Protein AF-A0A933Q9U4-F1 (afdb_monomer)

Mean predicted aligned error: 17.65 Å

Solvent-accessible surface area (backbone atoms only — not comparable to full-atom values): 6908 Å² total; per-residue (Å²): 137,90,83,83,82,83,79,86,75,88,76,91,73,84,78,78,77,79,73,81,65,74,77,72,74,80,62,82,72,65,88,66,49,64,65,56,51,58,56,42,39,80,73,47,67,49,58,38,65,68,62,52,47,48,62,66,71,44,68,88,62,67,76,47,72,65,56,55,44,27,30,53,57,35,91,57,76,78,75,79,78,63,48,73,66,58,53,52,57,68,52,58,72,68,73,69,68,74,80,79,85,128

Foldseek 3Di:
DDDDDPDDDDDDDDPPPPPPVPPPPPQPQPVDDLVNLLVCLQVDPACDPVSLVNVVSPPVSPDDPVSNCCNHPNPDDDDPCPDPVNVVVVCVVVVPPDPPDD

Sequence (102 aa):
MIALKIKMASLTAGVLLVTSGALFAAEPKSEQSCEQIRVAIGATPPANPELLRALATRKDCGFTSAEVYQ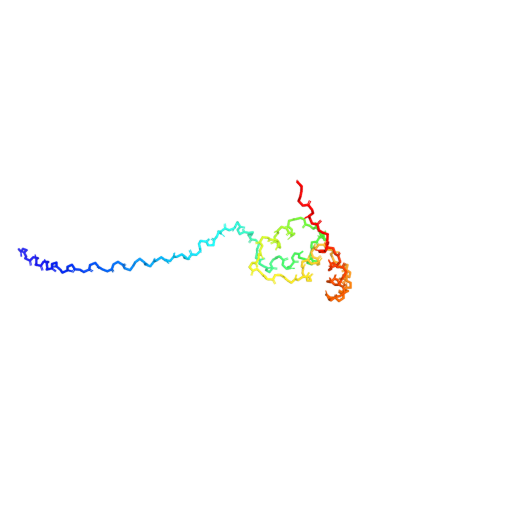AAYGDRPLPPQEGRAEYLKRYHHLGDAHVEDD

Radius of gyration: 27.9 Å; Cα contacts (8 Å, |Δi|>4): 49; chains: 1; bounding box: 59×52×76 Å

Nearest PDB structures (foldseek):
  9b9m-assembly2_C  TM=2.069E-01  e=8.982E+00  Pseudomonas aeruginosa

pLDDT: mean 72.12, std 18.8, range [37.91, 94.69]

Secondary structure (DSSP, 8-state):
------------------------------SS-HHHHHHHHHHSPTT-HHHHHHHHH-GGG---HHHHHHHHHTTPPPPP---HHHHHHHHHTTTT------

Structure (mmCIF, N/CA/C/O backbone):
data_AF-A0A933Q9U4-F1
#
_entry.id   AF-A0A933Q9U4-F1
#
loop_
_atom_site.group_PDB
_atom_site.id
_atom_site.type_symbol
_atom_site.label_atom_id
_atom_site.label_alt_id
_atom_site.label_comp_id
_atom_site.label_asym_id
_atom_site.label_entity_id
_atom_site.label_seq_id
_atom_site.pdbx_PDB_ins_code
_atom_site.Cartn_x
_atom_site.Cartn_y
_atom_site.Cartn_z
_atom_site.occupancy
_atom_site.B_iso_or_equiv
_atom_site.auth_seq_id
_atom_site.auth_comp_id
_atom_site.auth_asym_id
_atom_site.auth_atom_id
_atom_site.pdbx_PDB_model_num
ATOM 1 N N . MET A 1 1 ? -44.337 2.229 61.045 1.00 37.91 1 MET A N 1
ATOM 2 C CA . MET A 1 1 ? -43.986 0.961 61.722 1.00 37.91 1 MET A CA 1
ATOM 3 C C . MET A 1 1 ? -44.028 -0.154 60.686 1.00 37.91 1 MET A C 1
ATOM 5 O O . MET A 1 1 ? -44.933 -0.170 59.865 1.00 37.91 1 MET A O 1
ATOM 9 N N . ILE A 1 2 ? -42.968 -0.958 60.642 1.00 38.22 2 ILE A N 1
ATOM 10 C CA . ILE A 1 2 ? -42.526 -1.797 59.516 1.00 38.22 2 ILE A CA 1
ATOM 11 C C . ILE A 1 2 ? -43.286 -3.130 59.492 1.00 38.22 2 ILE A C 1
ATOM 13 O O . ILE A 1 2 ? -43.387 -3.786 60.522 1.00 38.22 2 ILE A O 1
ATOM 17 N N . ALA A 1 3 ? -43.740 -3.572 58.316 1.00 43.06 3 ALA A N 1
ATOM 18 C CA . ALA A 1 3 ? -44.099 -4.972 58.081 1.00 43.06 3 ALA A CA 1
ATOM 19 C C . ALA A 1 3 ? -43.707 -5.385 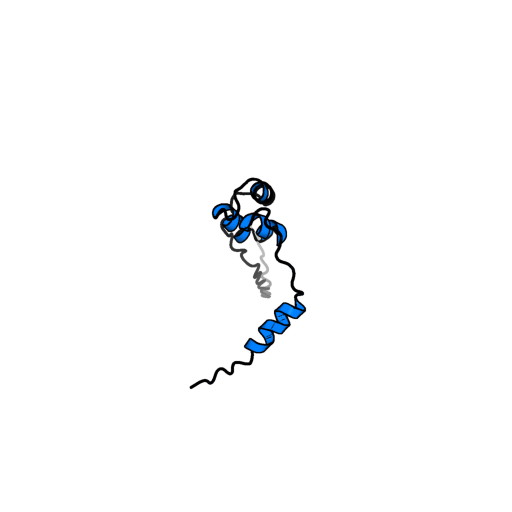56.654 1.00 43.06 3 ALA A C 1
ATOM 21 O O . ALA A 1 3 ? -44.518 -5.429 55.733 1.00 43.06 3 ALA A O 1
ATOM 22 N N . LEU A 1 4 ? -42.414 -5.661 56.488 1.00 40.53 4 LEU A N 1
ATOM 23 C CA . LEU A 1 4 ? -41.803 -6.213 55.285 1.00 40.53 4 LEU A CA 1
ATOM 24 C C . LEU A 1 4 ? -42.005 -7.741 55.298 1.00 40.53 4 LEU A C 1
ATOM 26 O O . LEU A 1 4 ? -41.361 -8.445 56.070 1.00 40.53 4 LEU A O 1
ATOM 30 N N . LYS A 1 5 ? -42.920 -8.271 54.478 1.00 45.06 5 LYS A N 1
ATOM 31 C CA . LYS A 1 5 ? -43.080 -9.723 54.274 1.00 45.06 5 LYS A CA 1
ATOM 32 C C . LYS A 1 5 ? -42.394 -10.131 52.972 1.00 45.06 5 LYS A C 1
ATOM 34 O O . LYS A 1 5 ? -43.028 -10.216 51.926 1.00 45.06 5 LYS A O 1
ATOM 39 N N . ILE A 1 6 ? -41.086 -10.371 53.050 1.00 50.16 6 ILE A N 1
ATOM 40 C CA . ILE A 1 6 ? -40.301 -10.969 51.963 1.00 50.16 6 ILE A CA 1
ATOM 41 C C . ILE A 1 6 ? -40.636 -12.459 51.933 1.00 50.16 6 ILE A C 1
ATOM 43 O O . ILE A 1 6 ? -40.200 -13.227 52.788 1.00 50.16 6 ILE A O 1
ATOM 47 N N . LYS A 1 7 ? -41.448 -12.871 50.961 1.00 42.91 7 LYS A N 1
ATOM 48 C CA . LYS A 1 7 ? -41.693 -14.285 50.682 1.00 42.91 7 LYS A CA 1
ATOM 49 C C . LYS A 1 7 ? -40.563 -14.755 49.767 1.00 42.91 7 LYS A C 1
ATOM 51 O O . LYS A 1 7 ? -40.570 -14.471 48.575 1.00 42.91 7 LYS A O 1
ATOM 56 N N . MET A 1 8 ? -39.556 -15.400 50.353 1.00 45.25 8 MET A N 1
ATOM 57 C CA . MET A 1 8 ? -38.508 -16.080 49.598 1.00 45.25 8 MET A CA 1
ATOM 58 C C . MET A 1 8 ? -39.130 -17.244 48.825 1.00 45.25 8 MET A C 1
ATOM 60 O O . MET A 1 8 ? -39.546 -18.235 49.418 1.00 45.25 8 MET A O 1
ATOM 64 N N . ALA A 1 9 ? -39.193 -17.114 47.504 1.00 47.84 9 ALA A N 1
ATOM 65 C CA . ALA A 1 9 ? -39.340 -18.240 46.598 1.00 47.84 9 ALA A CA 1
ATOM 66 C C . ALA A 1 9 ? -38.003 -18.398 45.875 1.00 47.84 9 ALA A C 1
ATOM 68 O O . ALA A 1 9 ? -37.649 -17.624 44.988 1.00 47.84 9 ALA A O 1
ATOM 69 N N . SER A 1 10 ? -37.238 -19.371 46.358 1.00 51.69 10 SER A N 1
ATOM 70 C CA . SER A 1 10 ? -36.039 -19.887 45.720 1.00 51.69 10 SER A CA 1
ATOM 71 C C . SER A 1 10 ? -36.415 -20.532 44.387 1.00 51.69 10 SER A C 1
ATOM 73 O O . SER A 1 10 ? -37.283 -21.400 44.357 1.00 51.69 10 SER A O 1
ATOM 75 N N . LEU A 1 11 ? -35.753 -20.125 43.308 1.00 49.59 11 LEU A N 1
ATOM 76 C CA . LEU A 1 11 ? -35.516 -20.955 42.130 1.00 49.59 11 LEU A CA 1
ATOM 77 C C . LEU A 1 11 ? -34.226 -20.460 41.485 1.00 49.59 11 LEU A C 1
ATOM 79 O O . LEU A 1 11 ? -34.185 -19.558 40.654 1.00 49.59 11 LEU A O 1
ATOM 83 N N . THR A 1 12 ? -33.141 -21.063 41.950 1.00 53.75 12 THR A N 1
ATOM 84 C CA . THR A 1 12 ? -31.878 -21.163 41.237 1.00 53.75 12 THR A CA 1
ATOM 85 C C . THR A 1 12 ? -32.123 -21.784 39.863 1.00 53.75 12 THR A C 1
ATOM 87 O O . THR A 1 12 ? -32.311 -22.992 39.746 1.00 53.75 12 THR A O 1
ATOM 90 N N . ALA A 1 13 ? -32.072 -20.965 38.822 1.00 51.91 13 ALA A N 1
ATOM 91 C CA . ALA A 1 13 ? -31.639 -21.381 37.498 1.00 51.91 13 ALA A CA 1
ATOM 92 C C . ALA A 1 13 ? -30.641 -20.320 37.036 1.00 51.91 13 ALA A C 1
ATOM 94 O O . ALA A 1 13 ? -30.997 -19.307 36.439 1.00 51.91 13 ALA A O 1
ATOM 95 N N . GLY A 1 14 ? -29.384 -20.515 37.441 1.00 54.03 14 GLY A N 1
ATOM 96 C CA . GLY A 1 14 ? -28.272 -19.695 36.995 1.00 54.03 14 GLY A CA 1
ATOM 97 C C . GLY A 1 14 ? -28.098 -19.865 35.494 1.00 54.03 14 GLY A C 1
ATOM 98 O O . GLY A 1 14 ? -27.533 -20.855 35.041 1.00 54.03 14 GLY A O 1
ATOM 99 N N . VAL A 1 15 ? -28.572 -18.893 34.721 1.00 59.72 15 VAL A N 1
ATOM 100 C CA . VAL A 1 15 ? -28.104 -18.714 33.351 1.00 59.72 15 VAL A CA 1
ATOM 101 C C . VAL A 1 15 ? -26.766 -17.995 33.465 1.00 59.72 15 VAL A C 1
ATOM 103 O O . VAL A 1 15 ? -26.702 -16.768 33.526 1.00 59.72 15 VAL A O 1
ATOM 106 N N . LEU A 1 16 ? -25.685 -18.775 33.549 1.00 54.00 16 LEU A N 1
ATOM 107 C CA . LEU A 1 16 ? -24.355 -18.285 33.209 1.00 54.00 16 LEU A CA 1
ATOM 108 C C . LEU A 1 16 ? -24.386 -17.963 31.709 1.00 54.00 16 LEU A C 1
ATOM 110 O O . LEU A 1 16 ? -24.132 -18.816 30.862 1.00 54.00 16 LEU A O 1
ATOM 114 N N . LEU A 1 17 ? -24.735 -16.724 31.371 1.00 57.56 17 LEU A N 1
ATOM 115 C CA . LEU A 1 17 ? -24.372 -16.149 30.085 1.00 57.56 17 LEU A CA 1
ATOM 116 C C . LEU A 1 17 ? -22.851 -15.992 30.107 1.00 57.56 17 LEU A C 1
ATOM 118 O O . LEU A 1 17 ? -22.316 -14.968 30.522 1.00 57.56 17 LEU A O 1
ATOM 122 N N . VAL A 1 18 ? -22.152 -17.051 29.695 1.00 60.38 18 VAL A N 1
ATOM 123 C CA . VAL A 1 18 ? -20.764 -16.967 29.244 1.00 60.38 18 VAL A CA 1
ATOM 124 C C . VAL A 1 18 ? -20.792 -16.131 27.970 1.00 60.38 18 VAL A C 1
ATOM 126 O O . VAL A 1 18 ? -20.854 -16.638 26.853 1.00 60.38 18 VAL A O 1
ATOM 129 N N . THR A 1 19 ? -20.801 -14.811 28.129 1.00 58.19 19 THR A N 1
ATOM 130 C CA . THR A 1 19 ? -20.391 -13.913 27.062 1.00 58.19 19 THR A CA 1
ATOM 131 C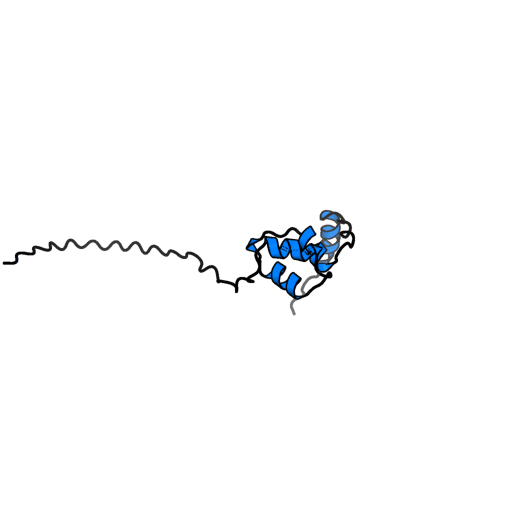 C . THR A 1 19 ? -18.876 -14.013 26.978 1.00 58.19 19 THR A C 1
ATOM 133 O O . THR A 1 19 ? -18.155 -13.163 27.495 1.00 58.19 19 THR A O 1
ATOM 136 N N . SER A 1 20 ? -18.383 -15.051 26.301 1.00 58.44 20 SER A N 1
ATOM 137 C CA . SER A 1 20 ? -17.057 -15.037 25.676 1.00 58.44 20 SER A CA 1
ATOM 138 C C . SER A 1 20 ? -17.095 -14.074 24.487 1.00 58.44 20 SER A C 1
ATOM 140 O O . SER A 1 20 ? -16.864 -14.452 23.342 1.00 58.44 20 SER A O 1
ATOM 142 N N . GLY A 1 21 ? -17.474 -12.821 24.745 1.00 51.69 21 GLY A N 1
ATOM 143 C CA . GLY A 1 21 ? -17.230 -11.732 23.824 1.00 51.69 21 GLY A CA 1
ATOM 144 C C . GLY A 1 21 ? -15.733 -11.524 23.861 1.00 51.69 21 GLY A C 1
ATOM 145 O O . GLY A 1 21 ? -15.213 -11.059 24.873 1.00 51.69 21 GLY A O 1
ATOM 146 N N . ALA A 1 22 ? -15.057 -11.975 22.806 1.00 54.88 22 ALA A N 1
ATOM 147 C CA . ALA A 1 22 ? -13.643 -11.756 22.598 1.00 54.88 22 ALA A CA 1
ATOM 148 C C . ALA A 1 22 ? -13.302 -10.323 23.022 1.00 54.88 22 ALA A C 1
ATOM 150 O O . ALA A 1 22 ? -13.804 -9.355 22.446 1.00 54.88 22 ALA A O 1
ATOM 151 N N . LEU A 1 23 ? -12.479 -10.200 24.064 1.00 47.41 23 LEU A N 1
ATOM 152 C CA . LEU A 1 23 ? -11.664 -9.018 24.265 1.00 47.41 23 LEU A CA 1
ATOM 153 C C . LEU A 1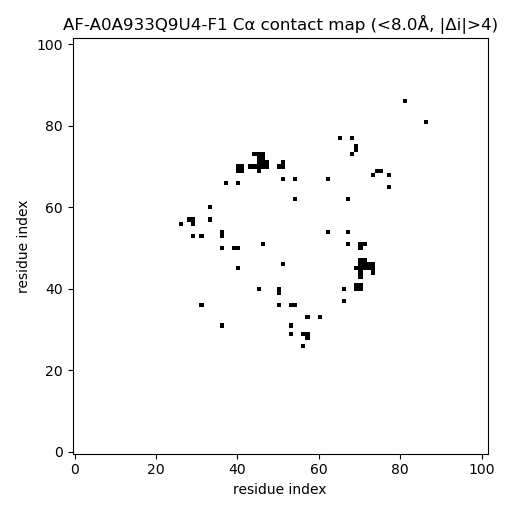 23 ? -10.876 -8.883 22.967 1.00 47.41 23 LEU A C 1
ATOM 155 O O . LEU A 1 23 ? -9.877 -9.571 22.774 1.00 47.41 23 LEU A O 1
ATOM 159 N N . PHE A 1 24 ? -11.373 -8.060 22.042 1.00 48.28 24 PHE A N 1
ATOM 160 C CA . PHE A 1 24 ? -10.537 -7.513 20.996 1.00 48.28 24 PHE A CA 1
ATOM 161 C C . PHE A 1 24 ? -9.388 -6.873 21.750 1.00 48.28 24 PHE A C 1
ATOM 163 O O . PHE A 1 24 ? -9.580 -5.878 22.455 1.00 48.28 24 PHE A O 1
ATOM 170 N N . ALA A 1 25 ? -8.232 -7.533 21.693 1.00 43.12 25 ALA A N 1
ATOM 171 C CA . ALA A 1 25 ? -6.979 -6.953 22.094 1.00 43.12 25 ALA A CA 1
ATOM 172 C C . ALA A 1 25 ? -6.982 -5.561 21.472 1.00 43.12 25 ALA A C 1
ATOM 174 O O . ALA A 1 25 ? -7.061 -5.424 20.251 1.00 43.12 25 ALA A O 1
ATOM 175 N N . ALA A 1 26 ? -7.036 -4.535 22.318 1.00 49.12 26 ALA A N 1
ATOM 176 C CA . ALA A 1 26 ? -6.804 -3.178 21.886 1.00 49.12 26 ALA A CA 1
ATOM 177 C C . ALA A 1 26 ? -5.328 -3.141 21.488 1.00 49.12 26 ALA A C 1
ATOM 179 O O . ALA A 1 26 ? -4.468 -2.754 22.276 1.00 49.12 26 ALA A O 1
ATOM 180 N N . GLU A 1 27 ? -5.034 -3.646 20.288 1.00 54.19 27 GLU A N 1
ATOM 181 C CA . GLU A 1 27 ? -3.792 -3.375 19.595 1.00 54.19 27 GLU A CA 1
ATOM 182 C C . GLU A 1 27 ? -3.604 -1.860 19.648 1.00 54.19 27 GLU A C 1
ATOM 184 O O . GLU A 1 27 ? -4.592 -1.122 19.508 1.00 54.19 27 GLU A O 1
ATOM 189 N N . PRO A 1 28 ? -2.380 -1.382 19.935 1.00 47.06 28 PRO A N 1
ATOM 190 C CA . PRO A 1 28 ? -2.114 0.040 20.016 1.00 47.06 28 PRO A CA 1
ATOM 191 C C . PRO A 1 28 ? -2.609 0.640 18.709 1.00 47.06 28 PRO A C 1
ATOM 193 O O . PRO A 1 28 ? -2.071 0.346 17.640 1.00 47.06 28 PRO A O 1
ATOM 196 N N . LYS A 1 29 ? -3.707 1.400 18.789 1.00 53.06 29 LYS A N 1
ATOM 197 C CA . LYS A 1 29 ? -4.274 2.077 17.633 1.00 53.06 29 LYS A CA 1
ATOM 198 C C . LYS A 1 29 ? -3.140 2.937 17.117 1.00 53.06 29 LYS A C 1
ATOM 200 O O . LYS A 1 29 ? -2.783 3.909 17.776 1.00 53.06 29 LYS A O 1
ATOM 205 N N . SER A 1 30 ? -2.553 2.570 1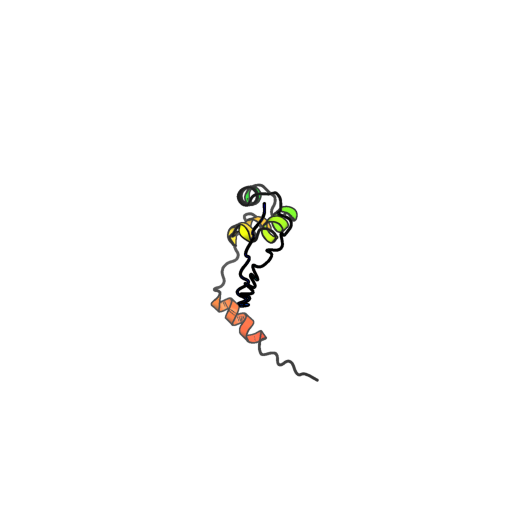5.979 1.00 57.97 30 SER A N 1
ATOM 206 C CA . SER A 1 30 ? -1.759 3.533 15.235 1.00 57.97 30 SER A CA 1
ATOM 207 C C . SER A 1 30 ? -2.670 4.749 15.103 1.00 57.97 30 SER A C 1
ATOM 209 O O . SER A 1 30 ? -3.782 4.623 14.581 1.00 57.97 30 SER A O 1
ATOM 211 N N . GLU A 1 31 ? -2.263 5.882 15.668 1.00 70.94 31 GLU A N 1
ATOM 212 C CA . GLU A 1 31 ? -3.141 7.050 15.819 1.00 70.94 31 GLU A CA 1
ATOM 213 C C . GLU A 1 31 ? -3.650 7.564 14.461 1.00 70.94 31 GLU A C 1
ATOM 215 O O . GLU A 1 31 ? -4.651 8.272 14.383 1.00 70.94 31 GLU A O 1
ATOM 220 N N . GLN A 1 32 ? -2.991 7.144 13.378 1.00 78.38 32 GLN A N 1
ATOM 221 C CA . GLN A 1 32 ? -3.349 7.446 12.002 1.00 78.38 32 GLN A CA 1
ATOM 222 C C . GLN A 1 32 ? -4.658 6.785 11.567 1.00 78.38 32 GLN A C 1
ATOM 224 O O . GLN A 1 32 ? -4.838 5.583 11.731 1.00 78.38 32 GLN A O 1
ATOM 229 N N . SER A 1 33 ? -5.570 7.530 10.947 1.00 91.19 33 SER A N 1
ATOM 230 C CA . SER A 1 33 ? -6.782 6.951 10.350 1.00 91.19 33 SER A CA 1
ATOM 231 C C . SER A 1 33 ? -6.466 6.139 9.081 1.00 91.19 33 SER A C 1
ATOM 233 O O . SER A 1 33 ? -5.431 6.347 8.448 1.00 91.19 33 SER A O 1
ATOM 235 N N . CYS A 1 34 ? -7.370 5.242 8.662 1.00 93.69 34 CYS A N 1
ATOM 236 C CA . CYS A 1 34 ? -7.202 4.489 7.409 1.00 93.69 34 CYS A CA 1
ATOM 237 C C . CYS A 1 34 ? -6.967 5.416 6.208 1.00 93.69 34 CYS A C 1
ATOM 239 O O . CYS A 1 34 ? -6.134 5.133 5.354 1.00 93.69 34 CYS A O 1
ATOM 241 N N . GLU A 1 35 ? -7.674 6.547 6.174 1.00 93.69 35 GLU A N 1
ATOM 242 C CA . GLU A 1 35 ? -7.557 7.521 5.092 1.00 93.69 35 GLU A CA 1
ATOM 243 C C . GLU A 1 35 ? -6.206 8.241 5.104 1.00 93.69 35 GLU A C 1
ATOM 245 O O . GLU A 1 35 ? -5.597 8.430 4.057 1.00 93.69 35 GLU A O 1
ATOM 250 N N . GLN A 1 36 ? -5.678 8.566 6.287 1.00 93.50 36 GLN A N 1
ATOM 251 C CA . GLN A 1 36 ? -4.334 9.137 6.406 1.00 93.50 36 GLN A CA 1
ATOM 252 C C . GLN A 1 36 ? -3.263 8.169 5.898 1.00 93.50 36 GLN A C 1
ATOM 254 O O . GLN A 1 36 ? -2.321 8.596 5.233 1.00 93.50 36 GLN A O 1
ATOM 259 N N . ILE A 1 37 ? -3.428 6.870 6.161 1.00 93.62 37 ILE A N 1
ATOM 260 C CA . ILE A 1 37 ? -2.519 5.843 5.647 1.00 93.62 37 ILE A CA 1
ATOM 261 C C . ILE A 1 37 ? -2.601 5.790 4.118 1.00 93.62 37 ILE A C 1
ATOM 263 O O . ILE A 1 37 ? -1.559 5.833 3.475 1.00 93.62 37 ILE A O 1
ATOM 267 N N . ARG A 1 38 ? -3.799 5.795 3.513 1.00 94.62 38 ARG A N 1
ATOM 268 C CA . ARG A 1 38 ? -3.951 5.815 2.042 1.00 94.62 38 ARG A CA 1
ATOM 269 C C . ARG A 1 38 ? -3.292 7.023 1.391 1.00 94.62 38 ARG A C 1
ATOM 271 O O . ARG A 1 38 ? -2.588 6.872 0.397 1.00 94.62 38 ARG A O 1
ATOM 278 N N . VAL A 1 39 ? -3.470 8.209 1.971 1.00 94.44 39 VAL A N 1
ATOM 279 C CA . VAL A 1 39 ? -2.801 9.428 1.495 1.00 94.44 39 VAL A CA 1
ATOM 280 C C . VAL A 1 39 ? -1.278 9.270 1.570 1.00 94.44 39 VAL A C 1
ATOM 282 O O . VAL A 1 39 ? -0.569 9.641 0.635 1.00 94.44 39 VAL A O 1
ATOM 285 N N . ALA A 1 40 ? -0.764 8.665 2.644 1.00 91.81 40 ALA A N 1
ATOM 286 C CA . ALA A 1 40 ? 0.667 8.446 2.816 1.00 91.81 40 ALA A CA 1
ATOM 287 C C . ALA A 1 40 ? 1.270 7.466 1.791 1.00 91.81 40 ALA A C 1
ATOM 289 O O . ALA A 1 40 ? 2.441 7.631 1.451 1.00 91.81 40 ALA A O 1
ATOM 290 N N . ILE A 1 41 ? 0.499 6.509 1.255 1.00 91.88 41 ILE A N 1
ATOM 291 C CA . ILE A 1 41 ? 0.960 5.556 0.224 1.00 91.88 41 ILE A CA 1
ATOM 292 C C . ILE A 1 41 ? 1.437 6.272 -1.045 1.00 91.88 41 ILE A C 1
ATOM 294 O O . ILE A 1 41 ? 2.438 5.866 -1.628 1.00 91.88 41 ILE A O 1
ATOM 298 N N . GLY A 1 42 ? 0.759 7.349 -1.454 1.00 86.38 42 GLY A N 1
ATOM 299 C CA . GLY A 1 42 ? 1.139 8.131 -2.637 1.00 86.38 42 GLY A CA 1
ATOM 300 C C . GLY A 1 42 ? 2.145 9.254 -2.368 1.00 86.38 42 GLY A C 1
ATOM 301 O O . GLY A 1 42 ? 2.726 9.788 -3.308 1.00 86.38 42 GLY A O 1
ATOM 302 N N . ALA A 1 43 ? 2.337 9.641 -1.105 1.00 89.25 43 ALA A N 1
ATOM 303 C CA . ALA A 1 43 ? 3.146 10.804 -0.729 1.00 89.25 43 ALA A CA 1
ATOM 304 C C . ALA A 1 43 ? 4.522 10.447 -0.143 1.00 89.25 43 ALA A C 1
ATOM 306 O O . ALA A 1 43 ? 5.409 11.299 -0.079 1.00 89.25 43 ALA A O 1
ATOM 307 N N . THR A 1 44 ? 4.700 9.210 0.317 1.00 87.56 44 THR A N 1
ATOM 308 C CA . THR A 1 44 ? 5.909 8.765 1.021 1.00 87.56 44 THR A CA 1
ATOM 309 C C . THR A 1 44 ? 6.801 7.952 0.084 1.00 87.56 44 THR A C 1
ATOM 311 O O . THR A 1 44 ? 6.277 7.212 -0.749 1.00 87.56 44 THR A O 1
ATOM 314 N N . PRO A 1 45 ? 8.141 8.016 0.222 1.00 89.62 45 PRO A N 1
ATOM 315 C CA . PRO A 1 45 ? 9.025 7.105 -0.491 1.00 89.62 45 PRO A CA 1
ATOM 316 C C . PRO A 1 45 ? 8.635 5.637 -0.265 1.00 89.62 45 PRO A C 1
ATOM 318 O O . PRO A 1 45 ? 8.256 5.268 0.855 1.00 89.62 45 PRO A O 1
ATOM 321 N N . PRO A 1 46 ? 8.756 4.786 -1.295 1.00 90.31 46 PRO A N 1
ATOM 322 C CA . PRO A 1 46 ? 8.436 3.377 -1.163 1.00 90.31 46 PRO A CA 1
ATOM 323 C C . PRO A 1 46 ? 9.357 2.691 -0.153 1.00 90.31 46 PRO A C 1
ATOM 325 O O . PRO A 1 46 ? 10.486 3.121 0.082 1.00 90.31 46 PRO A O 1
ATOM 328 N N . ALA A 1 47 ? 8.864 1.600 0.429 1.00 92.25 47 ALA A N 1
ATOM 329 C CA . ALA A 1 47 ? 9.516 0.851 1.499 1.00 92.25 47 ALA A CA 1
ATOM 330 C C . ALA A 1 47 ? 9.768 1.667 2.782 1.00 92.25 47 ALA A C 1
ATOM 332 O O . ALA A 1 47 ? 10.647 1.326 3.576 1.00 92.25 47 ALA A O 1
ATOM 333 N N . ASN A 1 48 ? 8.987 2.726 3.024 1.00 93.69 48 ASN A N 1
ATOM 334 C CA . ASN A 1 48 ? 9.046 3.443 4.292 1.00 93.69 48 ASN A CA 1
ATOM 335 C C . ASN A 1 48 ? 8.602 2.523 5.451 1.00 93.69 48 ASN A C 1
ATOM 337 O O . ASN A 1 48 ? 7.469 2.032 5.444 1.00 93.69 48 ASN A O 1
ATOM 341 N N . PRO A 1 49 ? 9.454 2.298 6.465 1.00 92.00 49 PRO A N 1
ATOM 342 C CA . PRO A 1 49 ? 9.188 1.307 7.503 1.00 92.00 49 PRO A CA 1
ATOM 343 C C . PRO A 1 49 ? 8.003 1.677 8.401 1.00 92.00 49 PRO A C 1
ATOM 345 O O . PRO A 1 49 ? 7.279 0.786 8.838 1.00 92.00 49 PRO A O 1
ATOM 348 N N . GLU A 1 50 ? 7.768 2.967 8.654 1.00 92.44 50 GLU A N 1
ATOM 349 C CA . GLU A 1 50 ? 6.643 3.416 9.481 1.00 92.44 50 GLU A CA 1
ATOM 350 C C . GLU A 1 50 ? 5.312 3.255 8.742 1.00 92.44 50 GLU A C 1
ATOM 352 O O . GLU A 1 50 ? 4.342 2.763 9.317 1.00 92.44 50 GLU A O 1
ATOM 357 N N . LEU A 1 51 ? 5.280 3.565 7.443 1.00 93.12 51 LEU A N 1
ATOM 358 C CA . LEU A 1 51 ? 4.102 3.325 6.608 1.00 93.12 51 LEU A CA 1
ATOM 359 C C . LEU A 1 51 ? 3.785 1.826 6.497 1.00 93.12 51 LEU A C 1
ATOM 361 O O . LEU A 1 51 ? 2.634 1.417 6.647 1.00 93.12 51 LEU A O 1
ATOM 365 N N . LEU A 1 52 ? 4.805 0.990 6.280 1.00 93.62 52 LEU A N 1
ATOM 366 C CA . LEU A 1 52 ? 4.630 -0.462 6.224 1.00 93.62 52 LEU A CA 1
ATOM 367 C C . LEU A 1 52 ? 4.156 -1.033 7.564 1.00 93.62 52 LEU A C 1
ATOM 369 O O . LEU A 1 52 ? 3.299 -1.918 7.584 1.00 93.62 52 LEU A O 1
ATOM 373 N N . ARG A 1 53 ? 4.657 -0.503 8.686 1.00 92.69 53 ARG A N 1
ATOM 374 C CA . ARG A 1 53 ? 4.165 -0.854 10.021 1.00 92.69 53 ARG A CA 1
ATOM 375 C C . ARG A 1 53 ? 2.696 -0.464 10.183 1.00 92.69 53 ARG A C 1
ATOM 377 O O . ARG A 1 53 ? 1.915 -1.293 10.634 1.00 92.69 53 ARG A O 1
ATOM 384 N N . ALA A 1 54 ? 2.298 0.737 9.765 1.00 91.38 54 ALA A N 1
ATOM 385 C CA . ALA A 1 54 ? 0.905 1.180 9.839 1.00 91.38 54 ALA A CA 1
ATOM 386 C C . ALA A 1 54 ? -0.037 0.27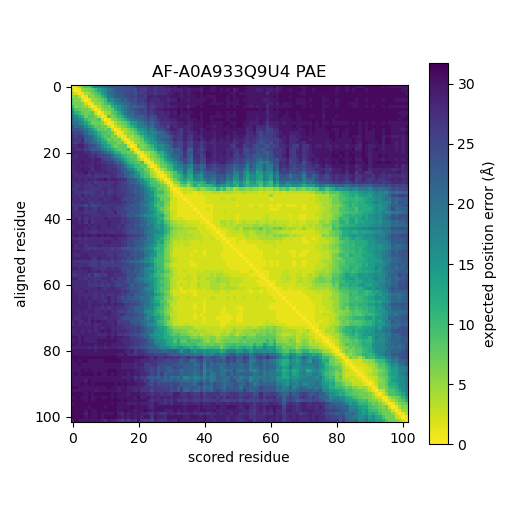2 9.025 1.00 91.38 54 ALA A C 1
ATOM 388 O O . ALA A 1 54 ? -1.063 -0.169 9.542 1.00 91.38 54 ALA A O 1
ATOM 389 N N . LEU A 1 55 ? 0.346 -0.090 7.795 1.00 92.00 55 LEU A N 1
ATOM 390 C CA . LEU A 1 55 ? -0.382 -1.057 6.959 1.00 92.00 55 LEU A CA 1
ATOM 391 C C . LEU A 1 55 ? -0.472 -2.445 7.610 1.00 92.00 55 LEU A C 1
ATOM 393 O O . LEU A 1 55 ? -1.493 -3.127 7.506 1.00 92.00 55 LEU A O 1
ATOM 397 N N . ALA A 1 56 ? 0.594 -2.879 8.288 1.00 90.50 56 ALA A N 1
ATOM 398 C CA . ALA A 1 56 ? 0.624 -4.161 8.974 1.00 90.50 56 ALA A CA 1
ATOM 399 C C . ALA A 1 56 ? -0.280 -4.180 10.216 1.00 90.50 56 ALA A C 1
ATOM 401 O O . ALA A 1 56 ? -0.986 -5.169 10.401 1.00 90.50 56 ALA A O 1
ATOM 402 N N . THR A 1 57 ? -0.285 -3.116 11.020 1.00 91.19 57 THR A N 1
ATOM 403 C CA . THR A 1 57 ? -1.067 -3.015 12.264 1.00 91.19 57 THR A CA 1
ATOM 404 C C . THR A 1 57 ? -2.553 -2.757 12.000 1.00 91.19 57 THR A C 1
ATOM 406 O O . THR A 1 57 ? -3.412 -3.262 12.714 1.00 91.19 57 THR A O 1
ATOM 409 N N . ARG A 1 58 ? -2.902 -1.998 10.955 1.00 89.88 58 ARG A N 1
ATOM 410 C CA . ARG A 1 58 ? -4.291 -1.600 10.670 1.00 89.88 58 ARG A CA 1
ATOM 411 C C . ARG A 1 58 ? -5.025 -2.583 9.766 1.00 89.88 58 ARG A C 1
ATOM 413 O O . ARG A 1 58 ? -5.403 -2.276 8.635 1.00 89.88 58 ARG A O 1
ATOM 420 N N . LYS A 1 59 ? -5.246 -3.791 10.294 1.00 87.69 59 LYS A N 1
ATOM 421 C CA . LYS A 1 59 ? -6.004 -4.858 9.615 1.00 87.69 59 LYS A CA 1
ATOM 422 C C . LYS A 1 59 ? -7.479 -4.507 9.394 1.00 87.69 59 LYS A C 1
ATOM 424 O O . LYS A 1 59 ? -8.091 -5.027 8.466 1.00 87.69 59 LYS A O 1
ATOM 429 N N . ASP A 1 60 ? -8.027 -3.605 10.205 1.00 92.00 60 ASP A N 1
ATOM 430 C CA . ASP A 1 60 ? -9.395 -3.085 10.112 1.00 92.00 60 ASP A CA 1
ATOM 431 C C . ASP A 1 60 ? -9.659 -2.280 8.830 1.00 92.00 60 ASP A C 1
ATOM 433 O O . ASP A 1 60 ? -10.798 -2.195 8.380 1.00 92.00 60 ASP A O 1
ATOM 437 N N . CYS A 1 61 ? -8.619 -1.703 8.223 1.00 92.00 61 CYS A N 1
ATOM 438 C CA . CYS A 1 61 ? -8.764 -0.786 7.093 1.00 92.00 61 CYS A CA 1
ATOM 439 C C . CYS A 1 61 ? -8.984 -1.471 5.735 1.00 92.00 61 CYS A C 1
ATOM 441 O O . CYS A 1 61 ? -9.336 -0.790 4.770 1.00 92.00 61 CYS A O 1
ATOM 443 N N . GLY A 1 62 ? -8.770 -2.790 5.641 1.00 92.56 62 GLY A N 1
ATOM 444 C CA . GLY A 1 62 ? -9.007 -3.550 4.411 1.00 92.56 62 GLY A CA 1
ATOM 445 C C . GLY A 1 62 ? -8.162 -3.092 3.217 1.00 92.56 62 GLY A C 1
ATOM 446 O O . GLY A 1 62 ? -8.677 -3.044 2.102 1.00 92.56 62 GLY A O 1
ATOM 447 N N . PHE A 1 63 ? -6.893 -2.728 3.442 1.00 94.25 63 PHE A N 1
ATOM 448 C CA . PHE A 1 63 ? -5.992 -2.311 2.365 1.00 94.25 63 PHE A CA 1
ATOM 449 C C . PHE A 1 63 ? -5.861 -3.400 1.296 1.00 94.25 63 PHE A C 1
ATOM 451 O O . PHE A 1 63 ? -5.651 -4.580 1.587 1.00 94.25 63 PHE A O 1
ATOM 458 N N . THR A 1 64 ? -5.969 -2.983 0.045 1.00 93.00 64 THR A N 1
ATOM 459 C CA . THR A 1 64 ? -5.806 -3.827 -1.130 1.00 93.00 64 THR A CA 1
ATOM 460 C C . THR A 1 64 ? -4.347 -4.236 -1.314 1.00 93.00 64 THR A C 1
ATOM 462 O O . THR A 1 64 ? -3.412 -3.567 -0.868 1.00 93.00 64 THR A O 1
ATOM 465 N N . SER A 1 65 ? -4.127 -5.331 -2.042 1.00 89.50 65 SER A N 1
ATOM 466 C CA . SER A 1 65 ? -2.777 -5.746 -2.428 1.00 89.50 65 SER A CA 1
ATOM 467 C C . SER A 1 65 ? -2.054 -4.680 -3.255 1.00 89.50 65 SER A C 1
ATOM 469 O O . SER A 1 65 ? -0.843 -4.550 -3.119 1.00 89.50 65 SER A O 1
ATOM 471 N N . ALA A 1 66 ? -2.778 -3.899 -4.063 1.00 91.62 66 ALA A N 1
ATOM 472 C CA . ALA A 1 66 ? -2.220 -2.797 -4.842 1.00 91.62 66 ALA A CA 1
ATOM 473 C C . ALA A 1 66 ? -1.713 -1.656 -3.947 1.00 91.62 66 ALA A C 1
ATOM 475 O O . ALA A 1 66 ? -0.590 -1.204 -4.135 1.00 91.62 66 ALA A O 1
ATOM 476 N N . GLU A 1 67 ? -2.486 -1.248 -2.937 1.00 93.12 67 GLU A N 1
ATOM 477 C CA . GLU A 1 67 ? -2.081 -0.234 -1.950 1.00 93.12 67 GLU A CA 1
ATOM 478 C C . GLU A 1 67 ? -0.826 -0.669 -1.179 1.00 93.12 67 GLU A C 1
ATOM 480 O O . GLU A 1 67 ? 0.142 0.084 -1.065 1.00 93.12 67 GLU A O 1
ATOM 485 N N . VAL A 1 68 ? -0.807 -1.915 -0.696 1.00 93.44 68 VAL A N 1
ATOM 486 C CA . VAL A 1 68 ? 0.357 -2.467 0.014 1.00 93.44 68 VAL A CA 1
ATOM 487 C C . VAL A 1 68 ? 1.566 -2.577 -0.916 1.00 93.44 68 VAL A C 1
ATOM 489 O O . VAL A 1 68 ? 2.688 -2.263 -0.515 1.00 93.44 68 VAL A O 1
ATOM 492 N N . TYR A 1 69 ? 1.352 -2.991 -2.166 1.00 93.00 69 TYR A N 1
ATOM 493 C CA . TYR A 1 69 ? 2.412 -3.074 -3.161 1.00 93.00 69 TYR A CA 1
ATOM 494 C C . TYR A 1 69 ? 2.987 -1.693 -3.476 1.00 93.00 69 TYR A C 1
ATOM 496 O O . TYR A 1 69 ? 4.202 -1.528 -3.462 1.00 93.00 69 TYR A O 1
ATOM 504 N N . GLN A 1 70 ? 2.140 -0.690 -3.692 1.00 93.25 70 GLN A N 1
ATOM 505 C CA . GLN A 1 70 ? 2.573 0.678 -3.953 1.00 93.25 70 GLN A CA 1
ATOM 506 C C . GLN A 1 70 ? 3.372 1.242 -2.772 1.00 93.25 70 GLN A C 1
ATOM 508 O O . GLN A 1 70 ? 4.434 1.823 -2.973 1.00 93.25 70 GLN A O 1
ATOM 513 N N . ALA A 1 71 ? 2.951 0.987 -1.532 1.00 93.94 71 ALA A N 1
ATOM 514 C CA . ALA A 1 71 ? 3.710 1.406 -0.355 1.00 93.94 71 ALA A CA 1
ATOM 515 C C . ALA A 1 71 ? 5.094 0.736 -0.261 1.00 93.94 71 ALA A C 1
ATOM 517 O O . ALA A 1 71 ? 6.061 1.355 0.180 1.00 93.94 71 ALA A O 1
ATOM 518 N N . ALA A 1 72 ? 5.210 -0.529 -0.668 1.00 94.69 72 ALA A N 1
ATOM 519 C CA . ALA A 1 72 ? 6.463 -1.281 -0.605 1.00 94.69 72 ALA A CA 1
ATOM 520 C C . ALA A 1 72 ? 7.391 -1.017 -1.802 1.00 94.69 72 ALA A C 1
ATOM 522 O O . ALA A 1 72 ? 8.615 -1.012 -1.660 1.00 94.69 72 ALA A O 1
ATOM 523 N N . TYR A 1 73 ? 6.829 -0.799 -2.988 1.00 92.94 73 TYR A N 1
ATOM 524 C CA . TYR A 1 73 ? 7.566 -0.835 -4.248 1.00 92.94 73 TYR A CA 1
ATOM 525 C C . TYR A 1 73 ? 7.427 0.433 -5.096 1.00 92.94 73 TYR A C 1
ATOM 527 O O . TYR A 1 73 ? 8.213 0.582 -6.033 1.00 92.94 73 TYR A O 1
ATOM 535 N N . GLY A 1 74 ? 6.523 1.348 -4.745 1.00 91.00 74 GLY A N 1
ATOM 536 C CA . GLY A 1 74 ? 6.262 2.600 -5.454 1.00 91.00 74 GLY A CA 1
ATOM 537 C C . GLY A 1 74 ? 5.528 2.353 -6.766 1.00 91.00 74 GLY A C 1
ATOM 538 O O . GLY A 1 74 ? 4.674 1.474 -6.847 1.00 91.00 74 GLY A O 1
ATOM 539 N N . ASP A 1 75 ? 5.930 3.072 -7.811 1.00 87.50 75 ASP A N 1
ATOM 540 C CA . ASP A 1 75 ? 5.360 2.969 -9.165 1.00 87.50 75 ASP A CA 1
ATOM 541 C C . ASP A 1 75 ? 5.884 1.768 -9.967 1.00 87.50 75 ASP A C 1
ATOM 543 O O . ASP A 1 75 ? 5.734 1.699 -11.190 1.00 87.50 75 ASP A O 1
ATOM 547 N N . ARG A 1 76 ? 6.551 0.813 -9.305 1.00 87.00 76 ARG A N 1
ATOM 548 C CA . ARG A 1 76 ? 6.995 -0.406 -9.981 1.00 87.00 76 ARG A CA 1
ATOM 549 C C . ARG A 1 76 ? 5.776 -1.157 -10.526 1.00 87.00 76 ARG A C 1
ATOM 551 O O . ARG A 1 76 ? 4.743 -1.213 -9.860 1.00 87.00 76 ARG A O 1
ATOM 558 N N . PRO A 1 77 ? 5.870 -1.740 -11.731 1.00 80.19 77 PRO A N 1
ATOM 559 C CA . PRO A 1 77 ? 4.773 -2.528 -12.261 1.00 80.19 77 PRO A CA 1
ATOM 560 C C . PRO A 1 77 ? 4.530 -3.725 -11.345 1.00 80.19 77 PRO A C 1
ATOM 562 O O . PRO A 1 77 ? 5.482 -4.381 -10.912 1.00 80.19 77 PRO A O 1
ATOM 565 N N . LEU A 1 78 ? 3.256 -4.025 -11.083 1.00 80.06 78 LEU A N 1
ATOM 566 C CA . LEU A 1 78 ? 2.890 -5.264 -10.408 1.00 80.06 78 LEU A CA 1
ATOM 567 C C . LEU A 1 78 ? 3.534 -6.433 -11.164 1.00 80.06 78 LEU A C 1
ATOM 569 O O . LEU A 1 78 ? 3.458 -6.461 -12.399 1.00 80.06 78 LEU A O 1
ATOM 573 N N . PRO A 1 79 ? 4.178 -7.385 -10.462 1.00 74.19 79 PRO A N 1
ATOM 574 C CA . PRO A 1 79 ? 4.707 -8.560 -11.123 1.00 74.19 79 PRO A CA 1
ATOM 575 C C . PRO A 1 79 ? 3.564 -9.230 -11.889 1.00 74.19 79 PRO A C 1
ATOM 577 O O . PRO A 1 79 ? 2.419 -9.211 -11.411 1.00 74.19 79 PRO A O 1
ATOM 580 N N . PRO A 1 80 ? 3.844 -9.791 -13.077 1.00 72.19 80 PRO A N 1
ATOM 581 C CA . PRO A 1 80 ? 2.830 -10.514 -13.816 1.00 72.19 80 PRO A CA 1
ATOM 582 C C . PRO A 1 80 ? 2.211 -11.534 -12.867 1.00 72.19 80 PRO A C 1
ATOM 584 O O . PRO A 1 80 ? 2.923 -12.260 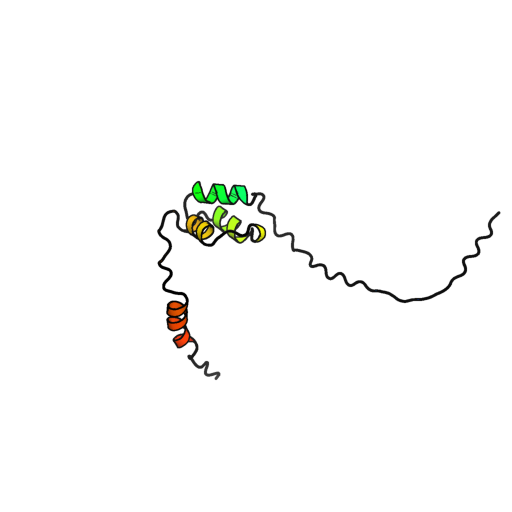-12.170 1.00 72.19 80 PRO A O 1
ATOM 587 N N . GLN A 1 81 ? 0.880 -11.552 -12.807 1.00 68.38 81 GLN A N 1
ATOM 588 C CA . GLN A 1 81 ? 0.168 -12.646 -12.168 1.00 68.38 81 GLN A CA 1
ATOM 589 C C . GLN A 1 81 ? 0.364 -13.868 -13.065 1.00 68.38 81 GLN A C 1
ATOM 591 O O . GLN A 1 81 ? -0.522 -14.225 -13.837 1.00 68.38 81 GLN A O 1
ATOM 596 N N . GLU A 1 82 ? 1.559 -14.461 -13.025 1.00 61.34 82 GLU A N 1
ATOM 597 C CA . GLU A 1 82 ? 1.791 -15.824 -13.488 1.00 61.34 82 GLU A CA 1
ATOM 598 C C . GLU A 1 82 ? 0.677 -16.627 -12.819 1.00 61.34 82 GLU A C 1
ATOM 600 O O . GLU A 1 82 ? 0.519 -16.565 -11.593 1.00 61.34 82 GLU A O 1
ATOM 605 N N . GLY A 1 83 ? -0.234 -17.163 -13.639 1.00 63.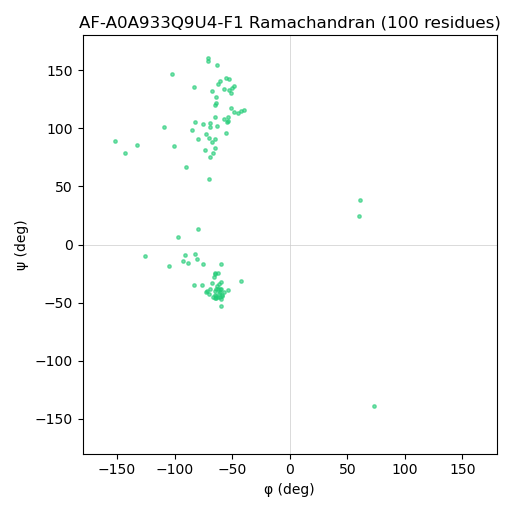03 83 GLY A N 1
ATOM 606 C CA . GLY A 1 83 ? -1.578 -17.501 -13.184 1.00 63.03 83 GLY A CA 1
ATOM 607 C C . GLY A 1 83 ? -1.483 -18.326 -11.911 1.00 63.03 83 GLY A C 1
ATOM 608 O O . GLY A 1 83 ? -0.669 -19.240 -11.840 1.00 63.03 83 GLY A O 1
ATOM 609 N N . ARG A 1 84 ? -2.286 -18.017 -10.889 1.00 62.78 84 ARG A N 1
ATOM 610 C CA . ARG A 1 84 ? -2.288 -18.729 -9.595 1.00 62.78 84 ARG A CA 1
ATOM 611 C C . ARG A 1 84 ? -2.182 -20.260 -9.745 1.00 62.78 84 ARG A C 1
ATOM 613 O O . ARG A 1 84 ? -1.588 -20.917 -8.899 1.00 62.78 84 ARG A O 1
ATOM 620 N N . ALA A 1 85 ? -2.720 -20.810 -10.836 1.00 65.00 85 ALA A N 1
ATOM 621 C CA . ALA A 1 85 ? -2.590 -22.206 -11.245 1.00 65.00 85 ALA A CA 1
ATOM 622 C C . ALA A 1 85 ? -1.156 -22.654 -11.608 1.00 65.00 85 ALA A C 1
ATOM 624 O O . ALA A 1 85 ? -0.742 -23.732 -11.201 1.00 65.00 85 ALA A O 1
ATOM 625 N N . GLU A 1 86 ? -0.394 -21.858 -12.356 1.00 65.69 86 GLU A N 1
ATOM 626 C CA . GLU A 1 86 ? 0.988 -22.144 -12.753 1.00 65.69 86 GLU A CA 1
ATOM 627 C C . GLU A 1 86 ? 1.958 -22.025 -11.571 1.00 65.69 86 GLU A C 1
ATOM 629 O O . GLU A 1 86 ? 2.803 -22.901 -11.379 1.00 65.69 86 GLU A O 1
ATOM 634 N N . TYR A 1 87 ? 1.757 -21.020 -10.709 1.00 65.88 87 TYR A N 1
ATOM 635 C CA . TYR A 1 87 ? 2.468 -20.920 -9.434 1.00 65.88 87 TYR A CA 1
ATOM 636 C C . TYR A 1 87 ? 2.195 -22.151 -8.557 1.00 65.88 87 TYR A C 1
ATOM 638 O O . TYR A 1 87 ? 3.132 -22.840 -8.167 1.00 65.88 87 TYR A O 1
ATOM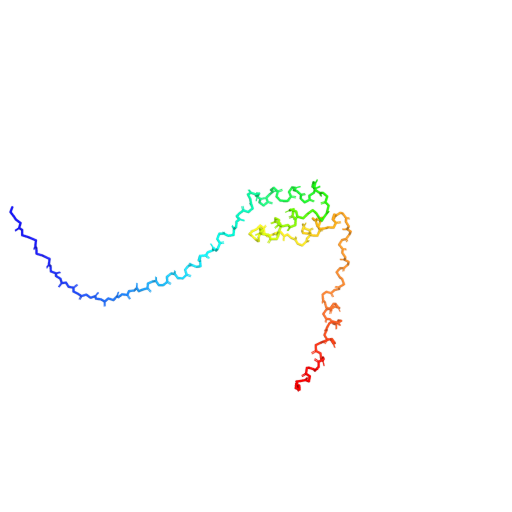 646 N N . LEU A 1 88 ? 0.926 -22.507 -8.310 1.00 68.12 88 LEU A N 1
ATOM 647 C CA . LEU A 1 88 ? 0.583 -23.712 -7.539 1.00 68.12 88 LEU A CA 1
ATOM 648 C C . LEU A 1 88 ? 1.178 -24.981 -8.158 1.00 68.12 88 LEU A C 1
ATOM 650 O O . LEU A 1 88 ? 1.716 -25.817 -7.435 1.00 68.12 88 LEU A O 1
ATOM 654 N N . LYS A 1 89 ? 1.144 -25.108 -9.489 1.00 68.50 89 LYS A N 1
ATOM 655 C CA . LYS A 1 89 ? 1.739 -26.245 -10.194 1.00 68.50 89 LYS A CA 1
ATOM 656 C C . LYS A 1 89 ? 3.234 -26.366 -9.896 1.00 68.50 89 LYS A C 1
ATOM 658 O O . LYS A 1 89 ? 3.659 -27.466 -9.574 1.00 68.50 89 LYS A O 1
ATOM 663 N N . ARG A 1 90 ? 3.993 -25.261 -9.913 1.00 69.38 90 ARG A N 1
ATOM 664 C CA . ARG A 1 90 ? 5.442 -25.236 -9.621 1.00 69.38 90 ARG A CA 1
ATOM 665 C C . ARG A 1 90 ? 5.787 -25.701 -8.198 1.00 69.38 90 ARG A C 1
ATOM 667 O O . ARG A 1 90 ? 6.828 -26.319 -8.006 1.00 69.38 90 ARG A O 1
ATOM 674 N N . TYR A 1 91 ? 4.937 -25.419 -7.209 1.00 64.88 91 TYR A N 1
ATOM 675 C CA . TYR A 1 91 ? 5.182 -25.794 -5.806 1.00 64.88 91 TYR A CA 1
ATOM 676 C C . TYR A 1 91 ? 4.576 -27.144 -5.403 1.00 64.88 91 TYR A C 1
ATOM 678 O O . TYR A 1 91 ? 4.984 -27.703 -4.389 1.00 64.88 91 TYR A O 1
ATOM 686 N N . HIS A 1 92 ? 3.669 -27.719 -6.198 1.00 65.12 92 HIS A N 1
ATOM 687 C CA . HIS A 1 92 ? 3.131 -29.057 -5.934 1.00 65.12 92 HIS A CA 1
ATOM 688 C C . HIS A 1 92 ? 4.199 -30.164 -5.981 1.00 65.12 92 HIS A C 1
ATOM 690 O O . HIS A 1 92 ? 4.031 -31.169 -5.309 1.00 65.12 92 HIS A O 1
ATOM 696 N N . HIS A 1 93 ? 5.313 -29.971 -6.695 1.00 63.19 93 HIS A N 1
ATOM 697 C CA . HIS A 1 93 ? 6.426 -30.937 -6.742 1.00 63.19 93 HIS A CA 1
ATOM 698 C C . HIS A 1 93 ? 7.288 -30.941 -5.469 1.00 63.19 93 HIS A C 1
ATOM 700 O O . HIS A 1 93 ? 8.087 -31.847 -5.265 1.00 63.19 93 HIS A O 1
ATOM 706 N N . LEU A 1 94 ? 7.181 -29.895 -4.643 1.00 61.75 94 LEU A N 1
ATOM 707 C CA . LEU A 1 94 ? 7.972 -29.733 -3.419 1.00 61.75 94 LEU A CA 1
ATOM 708 C C . LEU A 1 94 ? 7.270 -30.330 -2.189 1.00 61.75 94 LEU A C 1
ATOM 710 O O . LEU A 1 94 ? 7.884 -30.419 -1.132 1.00 61.75 94 LEU A O 1
ATOM 714 N N . GLY A 1 95 ? 6.001 -30.737 -2.321 1.00 57.66 95 GLY A N 1
ATOM 715 C CA . GLY A 1 95 ? 5.229 -31.402 -1.265 1.00 57.66 95 GLY A CA 1
ATOM 716 C C . GLY A 1 95 ? 5.481 -32.909 -1.144 1.00 57.66 95 GLY A C 1
ATOM 717 O O . GLY A 1 95 ? 5.023 -33.507 -0.178 1.00 57.66 95 GLY A O 1
ATOM 718 N N . ASP A 1 96 ? 6.218 -33.503 -2.088 1.00 56.00 96 ASP A N 1
ATOM 719 C CA . ASP A 1 96 ? 6.512 -34.944 -2.127 1.00 56.00 96 ASP A CA 1
ATOM 720 C C . ASP A 1 96 ? 7.887 -35.296 -1.528 1.00 56.00 96 ASP A C 1
ATOM 722 O O . ASP A 1 96 ? 8.320 -36.448 -1.596 1.00 56.00 96 ASP A O 1
ATOM 726 N N . ALA A 1 97 ? 8.591 -34.326 -0.932 1.00 57.22 97 ALA A N 1
ATOM 727 C CA . ALA A 1 97 ? 9.776 -34.617 -0.133 1.00 57.22 97 ALA A CA 1
ATOM 728 C C . ALA A 1 97 ? 9.330 -35.317 1.158 1.00 57.22 97 ALA A C 1
ATOM 730 O O . ALA A 1 97 ? 8.967 -34.679 2.145 1.00 57.22 97 ALA A O 1
ATOM 731 N N . HIS A 1 98 ? 9.309 -36.647 1.089 1.00 48.28 98 HIS A N 1
ATOM 732 C CA . HIS A 1 98 ? 9.201 -37.563 2.214 1.00 48.28 98 HIS A CA 1
ATOM 733 C C . HIS A 1 98 ? 10.096 -37.058 3.355 1.00 48.28 98 HIS A C 1
ATOM 735 O O . HIS A 1 98 ? 11.316 -36.983 3.212 1.00 48.28 98 HIS A O 1
ATOM 741 N N . VAL A 1 99 ? 9.480 -36.672 4.471 1.00 55.97 99 VAL A N 1
ATOM 742 C CA . VAL A 1 99 ? 10.178 -36.599 5.752 1.00 55.97 99 VAL A CA 1
ATOM 743 C C . VAL A 1 99 ? 10.377 -38.055 6.161 1.00 55.97 99 VAL A C 1
ATOM 745 O O . VAL A 1 99 ? 9.450 -38.695 6.646 1.00 55.97 99 VAL A O 1
ATOM 748 N N . GLU A 1 100 ? 11.544 -38.613 5.847 1.00 53.88 100 GLU A N 1
ATOM 749 C CA . GLU A 1 100 ? 12.024 -39.813 6.527 1.00 53.88 100 GLU A CA 1
ATOM 750 C C . GLU A 1 100 ? 12.365 -39.382 7.963 1.00 53.88 100 GLU A C 1
ATOM 752 O O . GLU A 1 100 ? 13.352 -38.686 8.199 1.00 53.88 100 GLU A O 1
ATOM 757 N N . ASP A 1 101 ? 11.454 -39.691 8.889 1.00 55.84 101 ASP A N 1
ATOM 758 C CA . ASP A 1 101 ? 11.703 -39.714 10.332 1.00 55.84 101 ASP A CA 1
ATOM 759 C C . ASP A 1 101 ? 12.721 -40.833 10.627 1.00 55.84 101 ASP A C 1
ATOM 761 O O . ASP A 1 101 ? 12.439 -42.002 10.349 1.00 55.84 101 ASP A O 1
ATOM 765 N N . ASP A 1 102 ? 13.870 -40.472 11.205 1.00 56.22 102 ASP A N 1
ATOM 766 C CA . ASP A 1 102 ? 14.820 -41.377 11.876 1.00 56.22 102 ASP A CA 1
ATOM 767 C C . ASP A 1 102 ? 15.034 -40.886 13.320 1.00 56.22 102 ASP A C 1
ATOM 769 O O . ASP A 1 102 ? 15.350 -39.681 13.496 1.00 56.22 102 ASP A O 1
#